Protein AF-A0A101ER78-F1 (afdb_monomer_lite)

Organism: NCBI:txid93929

Radius of gyration: 15.89 Å; chains: 1; bounding box: 49×44×32 Å

Structure (mmCIF, N/CA/C/O backbone):
data_AF-A0A101ER78-F1
#
_entry.id   AF-A0A101ER78-F1
#
loop_
_atom_site.group_PDB
_atom_site.id
_atom_site.type_symbol
_atom_site.label_atom_id
_atom_site.label_alt_id
_atom_site.label_comp_id
_atom_site.label_asym_id
_atom_site.label_entity_id
_atom_site.label_seq_id
_atom_site.pdbx_PDB_ins_code
_atom_site.Cartn_x
_atom_site.Cartn_y
_atom_site.Cartn_z
_atom_site.occupancy
_atom_site.B_iso_or_equiv
_atom_site.auth_seq_id
_atom_site.auth_comp_id
_atom_site.auth_asym_id
_atom_site.auth_atom_id
_atom_site.pdbx_PDB_model_num
ATOM 1 N N . MET A 1 1 ? 14.603 -3.111 -19.348 1.00 61.09 1 MET A N 1
ATOM 2 C CA . MET A 1 1 ? 14.089 -4.224 -18.527 1.00 61.09 1 MET A CA 1
ATOM 3 C C . MET A 1 1 ? 12.708 -3.817 -18.073 1.00 61.09 1 MET A C 1
ATOM 5 O O . MET A 1 1 ? 12.589 -2.718 -17.552 1.00 61.09 1 MET A O 1
ATOM 9 N N . ASP A 1 2 ? 11.692 -4.634 -18.339 1.00 75.19 2 ASP A N 1
ATOM 10 C CA . ASP A 1 2 ? 10.333 -4.367 -17.865 1.00 75.19 2 ASP A CA 1
ATOM 11 C C . ASP A 1 2 ? 10.229 -4.929 -16.445 1.00 75.19 2 ASP A C 1
ATOM 13 O O . ASP A 1 2 ? 10.177 -6.150 -16.245 1.00 75.19 2 ASP A O 1
ATOM 17 N N . PHE A 1 3 ? 10.364 -4.036 -15.466 1.00 82.31 3 PHE A N 1
ATOM 18 C CA . PHE A 1 3 ? 10.173 -4.353 -14.060 1.00 82.31 3 PHE A CA 1
ATOM 19 C C . PHE A 1 3 ? 9.125 -3.422 -13.463 1.00 82.31 3 PHE A C 1
ATOM 21 O O . PHE A 1 3 ? 9.059 -2.253 -13.838 1.00 82.31 3 PHE A O 1
ATOM 28 N N . ARG A 1 4 ? 8.314 -3.936 -12.543 1.00 87.50 4 ARG A N 1
ATOM 29 C CA . ARG A 1 4 ? 7.343 -3.153 -11.769 1.00 87.50 4 ARG A CA 1
ATOM 30 C C . ARG A 1 4 ? 7.279 -3.672 -10.345 1.00 87.50 4 ARG A C 1
ATOM 32 O O . ARG A 1 4 ? 7.468 -4.869 -10.115 1.00 87.50 4 ARG A O 1
ATOM 39 N N . TYR A 1 5 ? 6.985 -2.784 -9.413 1.00 89.06 5 TYR A N 1
ATOM 40 C CA . TYR A 1 5 ? 6.810 -3.117 -8.012 1.00 89.06 5 TYR A CA 1
ATOM 41 C C . TYR A 1 5 ? 5.325 -3.126 -7.662 1.00 89.06 5 TYR A C 1
ATOM 43 O O . TYR A 1 5 ? 4.549 -2.285 -8.109 1.00 89.06 5 TYR A O 1
ATOM 51 N N . ILE A 1 6 ? 4.928 -4.109 -6.865 1.00 90.81 6 ILE A N 1
ATOM 52 C CA . ILE A 1 6 ? 3.563 -4.283 -6.387 1.00 90.81 6 ILE A CA 1
ATOM 53 C C . ILE A 1 6 ? 3.626 -4.406 -4.872 1.00 90.81 6 ILE A C 1
ATOM 55 O O . ILE A 1 6 ? 4.186 -5.366 -4.351 1.00 90.81 6 ILE A O 1
ATOM 59 N N . LEU A 1 7 ? 3.028 -3.466 -4.155 1.00 91.00 7 LEU A N 1
ATOM 60 C CA . LEU A 1 7 ? 2.877 -3.525 -2.709 1.00 91.00 7 LEU A CA 1
ATOM 61 C C . LEU A 1 7 ? 1.435 -3.883 -2.361 1.00 91.00 7 LEU A C 1
ATOM 63 O O . LEU A 1 7 ? 0.506 -3.183 -2.749 1.00 91.00 7 LEU A O 1
ATOM 67 N N . ARG A 1 8 ? 1.236 -4.962 -1.610 1.00 92.88 8 ARG A N 1
ATOM 68 C CA . ARG A 1 8 ? -0.069 -5.399 -1.107 1.00 92.88 8 ARG A CA 1
ATOM 69 C C . ARG A 1 8 ? -0.148 -5.120 0.380 1.00 92.88 8 ARG A C 1
ATOM 71 O O . ARG A 1 8 ? 0.650 -5.649 1.142 1.00 92.88 8 ARG A O 1
ATOM 78 N N . ILE A 1 9 ? -1.115 -4.320 0.796 1.00 91.75 9 ILE A N 1
ATOM 79 C CA . ILE A 1 9 ? -1.344 -3.947 2.188 1.00 91.75 9 ILE A CA 1
ATOM 80 C C . ILE A 1 9 ? -2.642 -4.615 2.643 1.00 91.75 9 ILE A C 1
ATOM 82 O O . ILE A 1 9 ? -3.731 -4.316 2.150 1.00 91.75 9 ILE A O 1
ATOM 86 N N . HIS A 1 10 ? -2.520 -5.548 3.579 1.00 92.19 10 HIS A N 1
ATOM 87 C CA . HIS A 1 10 ? -3.621 -6.350 4.102 1.00 92.19 10 HIS A CA 1
ATOM 88 C C . HIS A 1 10 ? -4.449 -5.525 5.083 1.00 92.19 10 HIS A C 1
ATOM 90 O O . HIS A 1 10 ? -4.146 -5.435 6.274 1.00 92.19 10 HIS A O 1
ATOM 96 N N . ILE A 1 11 ? -5.504 -4.915 4.552 1.00 90.25 11 ILE A N 1
ATOM 97 C CA . ILE A 1 11 ? -6.512 -4.153 5.288 1.00 90.25 11 ILE A CA 1
ATOM 98 C C . ILE A 1 11 ? -7.913 -4.591 4.860 1.00 90.25 11 ILE A C 1
ATOM 100 O O . ILE A 1 11 ? -8.101 -5.155 3.781 1.00 90.25 11 ILE A O 1
ATOM 104 N N . SER A 1 12 ? -8.906 -4.305 5.699 1.00 91.00 12 SER A N 1
ATOM 105 C CA . SER A 1 12 ? -10.312 -4.574 5.390 1.00 91.00 12 SER A CA 1
ATOM 106 C C . SER A 1 12 ? -10.783 -3.802 4.154 1.00 91.00 12 SER A C 1
ATOM 108 O O . SER A 1 12 ? -10.350 -2.673 3.921 1.00 91.00 12 SER A O 1
ATOM 110 N N . GLU A 1 13 ? -11.735 -4.368 3.410 1.00 91.81 13 GLU A N 1
ATOM 111 C CA . GLU A 1 13 ? -12.326 -3.728 2.225 1.00 91.81 13 GLU A CA 1
ATOM 112 C C . GLU A 1 13 ? -12.890 -2.329 2.528 1.00 91.81 13 GLU A C 1
ATOM 114 O O . GLU A 1 13 ? -12.705 -1.405 1.739 1.00 91.81 13 GLU A O 1
ATOM 119 N N . GLU A 1 14 ? -13.546 -2.152 3.679 1.00 90.88 14 GLU A N 1
ATOM 120 C CA . GLU A 1 14 ? -14.092 -0.855 4.104 1.00 90.88 14 GLU A CA 1
ATOM 121 C C . GLU A 1 14 ? -12.991 0.209 4.202 1.00 90.88 14 GLU A C 1
ATOM 123 O O . GLU A 1 14 ? -13.094 1.269 3.588 1.00 90.88 14 GLU A O 1
ATOM 128 N N . ALA A 1 15 ? -11.887 -0.121 4.875 1.00 89.88 15 ALA A N 1
ATOM 129 C CA . ALA A 1 15 ? -10.739 0.768 5.013 1.00 89.88 15 ALA A CA 1
ATOM 130 C C . ALA A 1 15 ? -10.052 1.038 3.665 1.00 89.88 15 ALA A C 1
ATOM 132 O O . ALA A 1 15 ? -9.677 2.172 3.367 1.00 89.88 15 ALA A O 1
ATOM 133 N N . ALA A 1 16 ? -9.920 0.013 2.817 1.00 91.56 16 ALA A N 1
ATOM 134 C CA . ALA A 1 16 ? -9.387 0.184 1.471 1.00 91.56 16 ALA A CA 1
ATOM 135 C C . ALA A 1 16 ? -10.254 1.139 0.644 1.00 91.56 16 ALA A C 1
ATOM 137 O O . ALA A 1 16 ? -9.721 2.020 -0.024 1.00 91.56 16 ALA A O 1
ATOM 138 N N . LYS A 1 17 ? -11.585 1.031 0.726 1.00 91.31 17 LYS A N 1
ATOM 139 C CA . LYS A 1 17 ? -12.511 1.955 0.059 1.00 91.31 17 LYS A CA 1
ATOM 140 C C . LYS A 1 17 ? -12.366 3.381 0.576 1.00 91.31 17 LYS A C 1
ATOM 142 O O . LYS A 1 17 ? -12.391 4.303 -0.235 1.00 91.31 17 LYS A O 1
ATOM 147 N N . GLU A 1 18 ? -12.198 3.595 1.877 1.00 91.12 18 GLU A N 1
ATOM 148 C CA . GLU A 1 18 ? -11.955 4.939 2.422 1.00 91.12 18 GLU A CA 1
ATOM 149 C C . GLU A 1 18 ? -10.667 5.559 1.861 1.00 91.12 18 GLU A C 1
ATOM 151 O O . GLU A 1 18 ? -10.663 6.716 1.436 1.00 91.12 18 GLU A O 1
ATOM 156 N N . ILE A 1 19 ? -9.594 4.770 1.777 1.00 91.00 19 ILE A N 1
ATOM 157 C CA . ILE A 1 19 ? -8.304 5.195 1.218 1.00 91.00 19 ILE A CA 1
ATOM 158 C C . ILE A 1 19 ? -8.413 5.460 -0.288 1.00 91.00 19 ILE A C 1
ATOM 160 O O . ILE A 1 19 ? -7.919 6.477 -0.774 1.00 91.00 19 ILE A O 1
ATOM 164 N N . LEU A 1 20 ? -9.097 4.590 -1.034 1.00 90.75 20 LEU A N 1
ATOM 165 C CA . LEU A 1 20 ? -9.304 4.749 -2.475 1.00 90.75 20 LEU A CA 1
ATOM 166 C C . LEU A 1 20 ? -10.188 5.960 -2.808 1.00 90.75 20 LEU A C 1
ATOM 168 O O . LEU A 1 20 ? -9.955 6.618 -3.818 1.00 90.75 20 LEU A O 1
ATOM 172 N N . ASN A 1 21 ? -11.151 6.301 -1.947 1.00 91.81 21 ASN A N 1
ATOM 173 C CA . ASN A 1 21 ? -11.971 7.508 -2.085 1.00 91.81 21 ASN A CA 1
ATOM 174 C C . ASN A 1 21 ? -11.242 8.792 -1.644 1.00 91.81 21 ASN A C 1
ATOM 176 O O . ASN A 1 21 ? -11.760 9.896 -1.830 1.00 91.81 21 ASN A O 1
ATOM 180 N N . ASN A 1 22 ? -10.037 8.688 -1.076 1.00 91.12 22 ASN A N 1
ATOM 181 C CA . ASN A 1 22 ? -9.258 9.849 -0.675 1.00 91.12 22 ASN A CA 1
ATOM 182 C C . ASN A 1 22 ? -8.587 10.499 -1.894 1.00 91.12 22 ASN A C 1
ATOM 184 O O . ASN A 1 22 ? -7.543 10.057 -2.379 1.00 91.12 22 ASN A O 1
ATOM 188 N N . GLY A 1 23 ? -9.165 11.611 -2.353 1.00 89.75 23 GLY A N 1
ATOM 189 C CA . GLY A 1 23 ? -8.683 12.338 -3.528 1.00 89.75 23 GLY A CA 1
ATOM 190 C C . GLY A 1 23 ? -7.221 12.797 -3.447 1.00 89.75 23 GLY A C 1
ATOM 191 O O . GLY A 1 23 ? -6.580 12.927 -4.484 1.00 89.75 23 GLY A O 1
ATOM 192 N N . LYS A 1 24 ? -6.654 13.001 -2.247 1.00 90.12 24 LYS A N 1
ATOM 193 C CA . LYS A 1 24 ? -5.228 13.349 -2.102 1.00 90.12 24 LYS A CA 1
ATOM 194 C C . LYS A 1 24 ? -4.318 12.165 -2.423 1.00 90.12 24 LYS A C 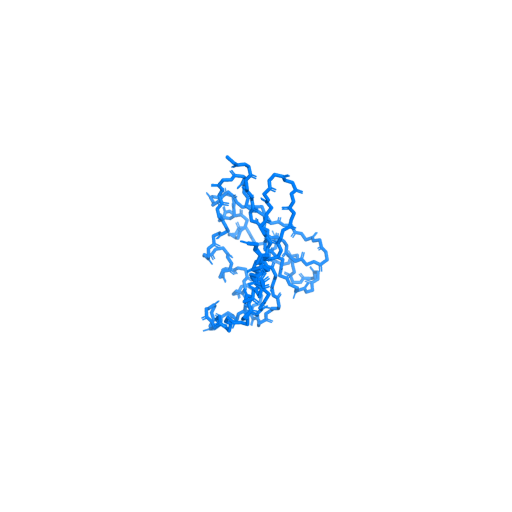1
ATOM 196 O O . LYS A 1 24 ? -3.335 12.339 -3.132 1.00 90.12 24 LYS A O 1
ATOM 201 N N . ILE A 1 25 ? -4.679 10.975 -1.943 1.00 90.38 25 ILE A N 1
ATOM 202 C CA . ILE A 1 25 ? -3.913 9.740 -2.155 1.00 90.38 25 ILE A CA 1
ATOM 203 C C . ILE A 1 25 ? -3.966 9.344 -3.630 1.00 90.38 25 ILE A C 1
ATOM 205 O O . ILE A 1 25 ? -2.933 9.072 -4.229 1.00 90.38 25 ILE A O 1
ATOM 209 N N . GLN A 1 26 ? -5.151 9.403 -4.244 1.00 89.94 26 GLN A N 1
ATOM 210 C CA . GLN A 1 26 ? -5.323 9.139 -5.679 1.00 89.94 26 GLN A CA 1
ATOM 211 C C . GLN A 1 26 ? -4.522 10.108 -6.556 1.00 89.94 26 GLN A C 1
ATOM 213 O O . GLN A 1 26 ? -3.940 9.712 -7.570 1.00 89.94 26 GLN A O 1
ATOM 218 N N . LYS A 1 27 ? -4.467 11.384 -6.156 1.00 91.12 27 LYS A N 1
ATOM 219 C CA . LYS A 1 27 ? -3.680 12.389 -6.862 1.00 91.12 27 LYS A CA 1
ATOM 220 C C . LYS A 1 27 ? -2.182 12.099 -6.749 1.00 91.12 27 LYS A C 1
ATOM 222 O O . LYS A 1 27 ? -1.536 12.001 -7.786 1.00 91.12 27 LYS A O 1
ATOM 227 N N . GLN A 1 28 ? -1.669 11.878 -5.534 1.00 89.62 28 GLN A N 1
ATOM 228 C CA . GLN A 1 28 ? -0.263 11.520 -5.318 1.00 89.62 28 GLN A CA 1
ATOM 229 C C . GLN A 1 28 ? 0.118 10.285 -6.133 1.00 89.62 28 GLN A C 1
ATOM 231 O O . GLN A 1 28 ? 1.124 10.294 -6.829 1.00 89.62 28 GLN A O 1
ATOM 236 N N . ALA A 1 29 ? -0.712 9.244 -6.088 1.00 89.00 29 ALA A N 1
ATOM 237 C CA . ALA A 1 29 ? -0.497 8.020 -6.841 1.00 89.00 29 ALA A CA 1
ATOM 238 C C . ALA A 1 29 ? -0.330 8.280 -8.338 1.00 89.00 29 ALA A C 1
ATOM 240 O O . ALA A 1 29 ? 0.621 7.812 -8.953 1.00 89.00 29 ALA A O 1
ATOM 241 N N . SER A 1 30 ? -1.206 9.106 -8.908 1.00 88.06 30 SER A N 1
ATOM 242 C CA . SER A 1 30 ? -1.109 9.494 -10.314 1.00 88.06 30 SER A CA 1
ATOM 243 C C . SER A 1 30 ? 0.151 10.320 -10.606 1.00 88.06 30 SER A C 1
ATOM 245 O O . SER A 1 30 ? 0.767 10.137 -11.653 1.00 88.06 30 SER A O 1
ATOM 247 N N . GLU A 1 31 ? 0.556 11.210 -9.692 1.00 89.88 31 GLU A N 1
ATOM 248 C CA . GLU A 1 31 ? 1.767 12.035 -9.828 1.00 89.88 31 GLU A CA 1
ATOM 249 C C . GLU A 1 31 ? 3.047 11.189 -9.788 1.00 89.88 31 GLU A C 1
ATOM 251 O O . GLU A 1 31 ? 3.956 11.404 -10.591 1.00 89.88 31 GLU A O 1
ATOM 256 N N . VAL A 1 32 ? 3.090 10.183 -8.913 1.00 87.69 32 VAL A N 1
ATOM 257 C CA . VAL A 1 32 ? 4.233 9.274 -8.746 1.00 87.69 32 VAL A CA 1
ATOM 258 C C . VAL A 1 32 ? 4.136 8.019 -9.611 1.00 87.69 32 VAL A C 1
ATOM 260 O O . VAL A 1 32 ? 4.894 7.079 -9.403 1.00 87.69 32 VAL A O 1
ATOM 263 N N . LYS A 1 33 ? 3.218 7.977 -10.587 1.00 90.50 33 LYS A N 1
ATOM 264 C CA . LYS A 1 33 ? 3.067 6.854 -11.532 1.00 90.50 33 LYS A CA 1
ATOM 265 C C . LYS A 1 33 ? 2.827 5.508 -10.848 1.00 90.50 33 LYS A C 1
ATOM 267 O O . LYS A 1 33 ? 3.394 4.477 -11.200 1.00 90.50 33 LYS A O 1
ATOM 272 N N . ASN A 1 34 ? 1.962 5.539 -9.849 1.00 89.00 34 ASN A N 1
ATOM 273 C CA . ASN A 1 34 ? 1.494 4.395 -9.094 1.00 89.00 34 ASN A CA 1
ATOM 274 C C . ASN A 1 34 ? -0.032 4.282 -9.241 1.00 89.00 34 ASN A C 1
ATOM 276 O O . ASN A 1 34 ? -0.763 5.272 -9.259 1.00 89.00 34 ASN A O 1
ATOM 280 N N . LYS A 1 35 ? -0.540 3.060 -9.340 1.00 90.56 35 LYS A N 1
ATOM 281 C CA . LYS A 1 35 ? -1.968 2.742 -9.374 1.00 90.56 35 LYS A CA 1
ATOM 282 C C . LYS A 1 35 ? -2.370 2.151 -8.037 1.00 90.56 35 LYS A C 1
ATOM 284 O O . LYS A 1 35 ? -1.697 1.252 -7.547 1.00 90.56 35 LYS A O 1
ATOM 289 N N . LEU A 1 36 ? -3.489 2.613 -7.481 1.00 91.50 36 LEU A N 1
ATOM 290 C CA . LEU A 1 36 ? -4.100 1.982 -6.313 1.00 91.50 36 LEU A CA 1
ATOM 291 C C . LEU A 1 36 ? -5.405 1.307 -6.691 1.00 91.50 36 LEU A C 1
ATOM 293 O O . LEU A 1 36 ? -6.266 1.910 -7.330 1.00 91.50 36 LEU A O 1
ATOM 297 N N . TYR A 1 37 ? -5.572 0.079 -6.228 1.00 92.88 37 TYR A N 1
ATOM 298 C CA . TYR A 1 37 ? -6.815 -0.668 -6.344 1.00 92.88 37 TYR A CA 1
ATOM 299 C C . TYR A 1 37 ? -6.940 -1.656 -5.186 1.00 92.88 37 TYR A C 1
ATOM 301 O O . TYR A 1 37 ? -5.994 -1.878 -4.436 1.00 92.88 37 TYR A O 1
ATOM 309 N N . TYR A 1 38 ? -8.125 -2.228 -5.007 1.00 91.69 38 TYR A N 1
ATOM 310 C CA . TYR A 1 38 ? -8.358 -3.259 -4.002 1.00 91.69 38 TYR A CA 1
ATOM 311 C C . TYR A 1 38 ? -8.536 -4.615 -4.685 1.00 91.69 38 TYR A C 1
ATOM 313 O O . TYR A 1 38 ? -9.381 -4.746 -5.568 1.00 91.69 38 TYR A O 1
ATOM 321 N N . ASP A 1 39 ? -7.749 -5.602 -4.265 1.00 91.25 39 ASP A N 1
ATOM 322 C CA . ASP A 1 39 ? -7.844 -7.001 -4.688 1.00 91.25 39 ASP A CA 1
ATOM 323 C C . ASP A 1 39 ? -7.480 -7.909 -3.505 1.00 91.25 39 ASP A C 1
ATOM 325 O O . ASP A 1 39 ? -6.312 -8.235 -3.297 1.00 91.25 39 ASP A O 1
ATOM 329 N N . ASN A 1 40 ? -8.465 -8.238 -2.658 1.00 89.81 40 ASN A N 1
ATOM 330 C CA . ASN A 1 40 ? -8.318 -8.880 -1.331 1.00 89.81 40 ASN A CA 1
ATOM 331 C C . ASN A 1 40 ? -7.473 -8.092 -0.300 1.00 89.81 40 ASN A C 1
ATOM 333 O O . ASN A 1 40 ? -7.719 -8.172 0.901 1.00 89.81 40 ASN A O 1
ATOM 337 N N . ALA A 1 41 ? -6.522 -7.292 -0.767 1.00 92.31 41 ALA A N 1
ATOM 338 C CA . ALA A 1 41 ? -5.681 -6.343 -0.063 1.00 92.31 41 ALA A CA 1
ATOM 339 C C . ALA A 1 41 ? -5.656 -5.028 -0.862 1.00 92.31 41 ALA A C 1
ATOM 341 O O . ALA A 1 41 ? -5.986 -4.997 -2.050 1.00 92.31 41 ALA A O 1
ATOM 342 N N . LEU A 1 42 ? -5.264 -3.926 -0.229 1.00 93.19 42 LEU A N 1
ATOM 343 C CA . LEU A 1 42 ? -5.011 -2.681 -0.947 1.00 93.19 42 LEU A CA 1
ATOM 344 C C . LEU A 1 42 ? -3.693 -2.820 -1.712 1.00 93.19 42 LEU A C 1
ATOM 346 O O . LEU A 1 42 ? -2.641 -3.005 -1.105 1.00 93.19 42 LEU A O 1
ATOM 350 N N . VAL A 1 43 ? -3.756 -2.749 -3.034 1.00 93.38 43 VAL A N 1
ATOM 351 C CA . VAL A 1 43 ? -2.613 -2.941 -3.921 1.00 93.38 43 VAL A CA 1
ATOM 352 C C . VAL A 1 43 ? -2.147 -1.598 -4.460 1.00 93.38 43 VAL A C 1
ATOM 354 O O . VAL A 1 43 ? -2.951 -0.821 -4.974 1.00 93.38 43 VAL A O 1
ATOM 357 N N . ILE A 1 44 ? -0.845 -1.346 -4.351 1.00 92.50 44 ILE A N 1
ATOM 358 C CA . ILE A 1 44 ? -0.135 -0.233 -4.973 1.00 92.50 44 ILE A CA 1
ATOM 359 C C . ILE A 1 44 ? 0.784 -0.827 -6.038 1.00 92.50 44 ILE A C 1
ATOM 361 O O . ILE A 1 44 ? 1.730 -1.537 -5.710 1.00 92.50 44 ILE A O 1
ATOM 365 N N . GLU A 1 45 ? 0.483 -0.583 -7.306 1.00 91.25 45 GLU A N 1
ATOM 366 C CA . GLU A 1 45 ? 1.276 -1.051 -8.444 1.00 91.25 45 GLU A CA 1
ATOM 367 C C . GLU A 1 45 ? 1.993 0.134 -9.094 1.00 91.25 45 GLU A C 1
ATOM 369 O O . GLU A 1 45 ? 1.336 1.073 -9.546 1.00 91.25 45 GLU A O 1
ATOM 374 N N . SER A 1 46 ? 3.320 0.086 -9.187 1.00 90.38 46 SER A N 1
ATOM 375 C CA . SER A 1 46 ? 4.091 1.088 -9.921 1.00 90.38 46 SER A CA 1
ATOM 376 C C . SER A 1 46 ? 4.047 0.839 -11.433 1.00 90.38 46 SER A C 1
ATOM 378 O O . SER A 1 46 ? 3.945 -0.297 -11.909 1.00 90.38 46 SER A O 1
ATOM 380 N N . GLU A 1 47 ? 4.119 1.912 -12.221 1.00 87.25 47 GLU A N 1
ATOM 381 C CA . GLU A 1 47 ? 4.331 1.803 -13.665 1.00 87.25 47 GLU A CA 1
ATOM 382 C C . GLU A 1 47 ? 5.688 1.141 -13.980 1.00 87.25 47 GLU A C 1
ATOM 384 O O . GLU A 1 47 ? 6.634 1.247 -13.194 1.00 87.25 47 GLU A O 1
ATOM 389 N N . PRO A 1 48 ? 5.824 0.462 -15.136 1.00 83.75 48 PRO A N 1
ATOM 390 C CA . PRO A 1 48 ? 7.066 -0.209 -15.496 1.00 83.75 48 PRO A CA 1
ATOM 391 C C . PRO A 1 48 ? 8.244 0.773 -15.539 1.00 83.75 48 PRO A C 1
ATOM 393 O O . PRO A 1 48 ? 8.192 1.807 -16.210 1.00 83.75 48 PRO A O 1
ATOM 396 N N . GLY A 1 49 ? 9.316 0.434 -14.824 1.00 81.75 49 GLY A N 1
ATOM 397 C CA . GLY A 1 49 ? 10.501 1.278 -14.665 1.00 81.75 49 GLY A CA 1
ATOM 398 C C . GLY A 1 49 ? 10.409 2.328 -13.552 1.00 81.75 49 GLY A C 1
ATOM 39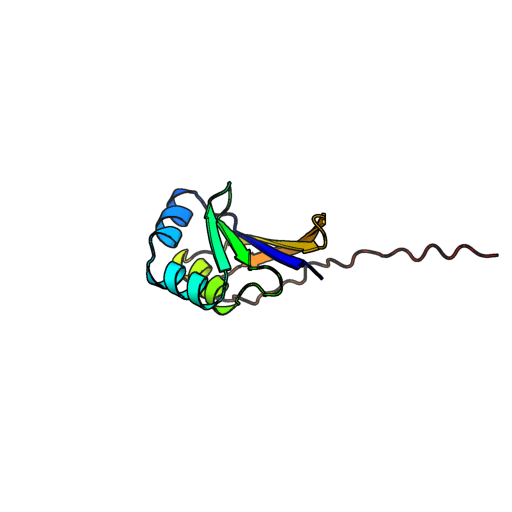9 O O . GLY A 1 49 ? 11.327 3.140 -13.444 1.00 81.75 49 GLY A O 1
ATOM 400 N N . TYR A 1 50 ? 9.339 2.320 -12.749 1.00 83.25 50 TYR A N 1
ATOM 401 C CA . TYR A 1 50 ? 9.171 3.170 -11.568 1.00 83.25 50 TYR A CA 1
ATOM 402 C C . TYR A 1 50 ? 9.104 2.331 -10.290 1.00 83.25 50 TYR A C 1
ATOM 404 O O . TYR A 1 50 ? 8.659 1.179 -10.295 1.00 83.25 50 TYR A O 1
ATOM 412 N N . ASP A 1 51 ? 9.516 2.942 -9.187 1.00 80.94 51 ASP A N 1
ATOM 413 C CA . ASP A 1 51 ? 9.421 2.382 -7.843 1.00 80.94 51 ASP A CA 1
ATOM 414 C C . ASP A 1 51 ? 8.100 2.771 -7.160 1.00 80.94 51 ASP A C 1
ATOM 416 O O . ASP A 1 51 ? 7.388 3.691 -7.586 1.00 80.94 51 ASP A O 1
ATOM 420 N N . VAL A 1 52 ? 7.759 2.047 -6.091 1.00 82.50 52 VAL A N 1
ATOM 421 C CA . VAL A 1 52 ? 6.657 2.452 -5.211 1.00 82.50 52 VAL A CA 1
ATOM 422 C C . VAL A 1 52 ? 7.137 3.617 -4.356 1.00 82.50 52 VAL A C 1
ATOM 424 O O . VAL A 1 52 ? 8.149 3.519 -3.668 1.00 82.50 52 VAL A O 1
ATOM 427 N N . ASP A 1 53 ? 6.393 4.715 -4.401 1.00 84.88 53 ASP A N 1
ATOM 428 C CA . ASP A 1 53 ? 6.708 5.937 -3.667 1.00 84.88 53 ASP A CA 1
ATOM 429 C C . ASP A 1 53 ? 6.500 5.763 -2.153 1.00 84.88 53 ASP A C 1
ATOM 431 O O . ASP A 1 53 ? 5.418 5.379 -1.700 1.00 84.88 53 ASP A O 1
ATOM 435 N N . GLU A 1 54 ? 7.529 6.061 -1.357 1.00 82.56 54 GLU A N 1
ATOM 436 C CA . GLU A 1 54 ? 7.479 5.926 0.106 1.00 82.56 54 GLU A CA 1
ATOM 437 C C . GLU A 1 54 ? 6.467 6.887 0.747 1.00 82.56 54 GLU A C 1
ATOM 439 O O . GLU A 1 54 ? 5.758 6.506 1.683 1.00 82.56 54 GLU A O 1
ATOM 444 N N . ASP A 1 55 ? 6.343 8.110 0.223 1.00 86.06 55 ASP A N 1
ATOM 445 C CA . ASP A 1 55 ? 5.367 9.102 0.685 1.00 86.06 55 ASP A CA 1
ATOM 446 C C . ASP A 1 55 ? 3.926 8.624 0.454 1.00 86.06 55 ASP A C 1
ATOM 448 O O . ASP A 1 55 ? 3.062 8.775 1.326 1.00 86.06 55 ASP A O 1
ATOM 452 N N . LEU A 1 56 ? 3.653 7.987 -0.686 1.00 87.88 56 LEU A N 1
ATOM 453 C CA . LEU A 1 56 ? 2.368 7.356 -0.973 1.00 87.88 56 LEU A CA 1
ATOM 454 C C . LEU A 1 56 ? 2.055 6.233 0.024 1.00 87.88 56 LEU A C 1
ATOM 456 O O . LEU A 1 56 ? 0.941 6.184 0.554 1.00 87.88 56 LEU A O 1
ATOM 460 N N . ILE A 1 57 ? 3.028 5.365 0.323 1.00 87.38 57 ILE A N 1
ATOM 461 C CA . ILE A 1 57 ? 2.875 4.304 1.331 1.00 87.38 57 ILE A CA 1
ATOM 462 C C . ILE A 1 57 ? 2.571 4.922 2.699 1.00 87.38 57 ILE A C 1
ATOM 464 O O . ILE A 1 57 ? 1.625 4.497 3.371 1.00 87.38 57 ILE A O 1
ATOM 468 N N . MET A 1 58 ? 3.323 5.956 3.096 1.00 85.19 58 MET A N 1
ATOM 469 C CA . MET A 1 58 ? 3.091 6.681 4.345 1.00 85.19 58 MET A CA 1
ATOM 470 C C . MET A 1 58 ? 1.688 7.277 4.399 1.00 85.19 58 MET A C 1
ATOM 472 O O . MET A 1 58 ? 1.008 7.142 5.415 1.00 85.19 58 MET A O 1
ATOM 476 N N . MET A 1 59 ? 1.221 7.911 3.326 1.00 89.06 59 MET A N 1
ATOM 477 C CA . MET A 1 59 ? -0.121 8.489 3.277 1.00 89.06 59 MET A CA 1
ATOM 478 C C . MET A 1 59 ? -1.206 7.426 3.424 1.00 89.06 59 MET A C 1
ATOM 480 O O . MET A 1 59 ? -2.167 7.637 4.164 1.00 89.06 59 MET A O 1
ATOM 484 N N . VAL A 1 60 ? -1.035 6.279 2.769 1.00 90.12 60 VAL A N 1
ATOM 485 C CA . VAL A 1 60 ? -1.961 5.147 2.844 1.00 90.12 60 VAL A CA 1
ATOM 486 C C . VAL A 1 60 ? -2.036 4.585 4.264 1.00 90.12 60 VAL A C 1
ATOM 488 O O . VAL A 1 60 ? -3.130 4.481 4.822 1.00 90.12 60 VAL A O 1
ATOM 491 N N . ILE A 1 61 ? -0.895 4.275 4.890 1.00 88.62 61 ILE A N 1
ATOM 492 C CA . ILE A 1 61 ? -0.894 3.712 6.248 1.00 88.62 61 ILE A CA 1
ATOM 493 C C . ILE A 1 61 ? -1.346 4.741 7.294 1.00 88.62 61 ILE A C 1
ATOM 495 O O . ILE A 1 61 ? -2.044 4.401 8.248 1.00 88.62 61 ILE A O 1
ATOM 499 N N . THR A 1 62 ? -1.016 6.021 7.094 1.00 87.44 62 THR A N 1
ATOM 500 C CA . THR A 1 62 ? -1.460 7.120 7.963 1.00 87.44 62 THR A CA 1
ATOM 501 C C . THR A 1 62 ? -2.969 7.312 7.880 1.00 87.44 62 THR A C 1
ATOM 503 O O . THR A 1 62 ? -3.616 7.495 8.910 1.00 87.44 62 THR A O 1
ATOM 506 N N . ALA A 1 63 ? -3.543 7.224 6.677 1.00 88.50 63 ALA A N 1
ATOM 507 C CA . ALA A 1 63 ? -4.987 7.273 6.479 1.00 88.50 63 ALA A CA 1
ATOM 508 C C . ALA A 1 63 ? -5.694 6.070 7.116 1.00 88.50 63 ALA A C 1
ATOM 510 O O . ALA A 1 63 ? -6.775 6.231 7.675 1.00 88.50 63 ALA A O 1
ATOM 511 N N . TYR A 1 64 ? -5.068 4.888 7.092 1.00 89.06 64 TYR A N 1
ATOM 512 C CA . TYR A 1 64 ? -5.574 3.716 7.805 1.00 89.06 64 TYR A CA 1
ATOM 513 C C . TYR A 1 64 ? -5.497 3.873 9.336 1.00 89.06 64 TYR A C 1
ATOM 515 O O . TYR A 1 64 ? -6.356 3.383 10.071 1.00 89.06 64 TYR A O 1
ATOM 523 N N . GLY A 1 65 ? -4.469 4.563 9.840 1.00 84.62 65 GLY A N 1
ATOM 524 C CA . GLY A 1 65 ? -4.325 4.930 11.252 1.00 84.62 65 GLY A CA 1
ATOM 525 C C . GLY A 1 65 ? -3.958 3.777 12.194 1.00 84.62 65 GLY A C 1
ATOM 526 O O . GLY A 1 65 ? -3.886 3.976 13.409 1.00 84.62 65 GLY A O 1
ATOM 527 N N . LYS A 1 66 ? -3.712 2.576 11.662 1.00 86.25 66 LYS A N 1
ATOM 528 C CA . LYS A 1 66 ? -3.315 1.368 12.402 1.00 86.25 66 LYS A CA 1
ATOM 529 C C . LYS A 1 66 ? -2.160 0.670 11.680 1.00 86.25 66 LYS A C 1
ATOM 531 O O . LYS A 1 66 ? -2.019 0.857 10.476 1.00 86.25 66 LYS A O 1
ATOM 536 N N . PRO A 1 67 ? -1.349 -0.145 12.371 1.00 86.19 67 PRO A N 1
ATOM 537 C CA . PRO A 1 67 ? -0.409 -1.021 11.689 1.00 86.19 67 PRO A CA 1
ATOM 538 C C . PRO A 1 67 ? -1.137 -2.029 10.795 1.00 86.19 67 PRO A C 1
ATOM 540 O O . PRO A 1 67 ? -2.179 -2.570 11.177 1.00 86.19 67 PRO A O 1
ATOM 543 N N . ALA A 1 68 ? -0.576 -2.289 9.618 1.00 87.44 68 ALA A N 1
ATOM 544 C CA . ALA A 1 68 ? -1.092 -3.260 8.660 1.00 87.44 68 ALA A CA 1
ATOM 545 C C . ALA A 1 68 ? 0.032 -4.168 8.163 1.00 87.44 68 ALA A C 1
ATOM 547 O O . ALA A 1 68 ? 1.163 -3.721 7.967 1.00 87.44 68 ALA A O 1
ATOM 548 N N . LYS A 1 69 ? -0.283 -5.444 7.925 1.00 89.94 69 LYS A N 1
ATOM 549 C CA . LYS A 1 69 ? 0.652 -6.342 7.244 1.00 89.94 69 LYS A CA 1
ATOM 550 C C . LYS A 1 69 ? 0.787 -5.897 5.787 1.00 89.94 69 LYS A C 1
ATOM 552 O O . LYS A 1 69 ? -0.220 -5.595 5.150 1.00 89.94 69 LYS A O 1
ATOM 557 N N . ALA A 1 70 ? 2.001 -5.889 5.257 1.00 90.75 70 ALA A N 1
ATOM 558 C CA . ALA A 1 70 ? 2.252 -5.592 3.860 1.00 90.75 70 ALA A CA 1
ATOM 559 C C . ALA A 1 70 ? 3.265 -6.553 3.238 1.00 90.75 70 ALA A C 1
ATOM 561 O O . ALA A 1 70 ? 4.162 -7.067 3.901 1.00 90.75 70 ALA A O 1
ATOM 562 N N . GLU A 1 71 ?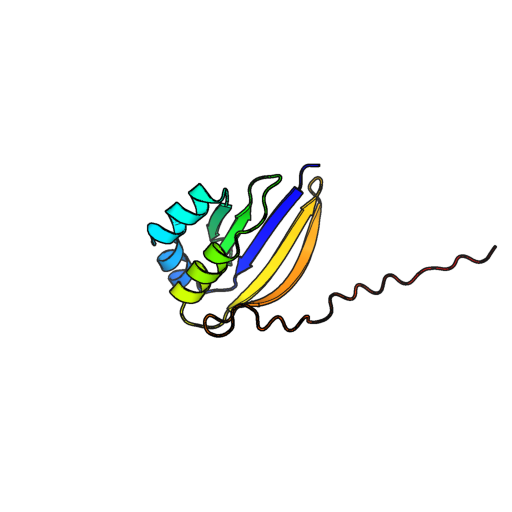 3.0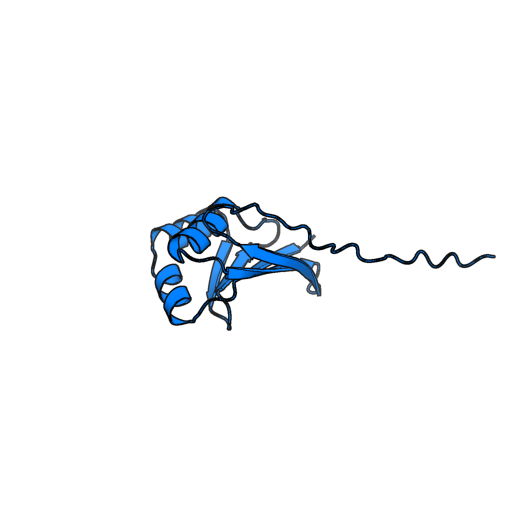98 -6.785 1.945 1.00 91.56 71 GLU A N 1
ATOM 563 C CA . GLU A 1 71 ? 3.924 -7.669 1.138 1.00 91.56 71 GLU A CA 1
ATOM 564 C C . GLU A 1 71 ? 4.320 -6.934 -0.142 1.00 91.56 71 GLU A C 1
ATOM 566 O O . GLU A 1 71 ? 3.458 -6.425 -0.857 1.00 91.56 71 GLU A O 1
ATOM 571 N N . GLY A 1 72 ? 5.612 -6.865 -0.437 1.00 90.06 72 GLY A N 1
ATOM 572 C CA . GLY A 1 72 ? 6.138 -6.245 -1.647 1.00 90.06 72 GLY A CA 1
ATOM 573 C C . GLY A 1 72 ? 6.599 -7.311 -2.623 1.00 90.06 72 GLY A C 1
ATOM 574 O O . GLY A 1 72 ? 7.285 -8.265 -2.254 1.00 90.06 72 GLY A O 1
ATOM 575 N N . TYR A 1 73 ? 6.229 -7.134 -3.879 1.00 89.25 73 TYR A N 1
ATOM 576 C CA . TYR A 1 73 ? 6.546 -8.021 -4.978 1.00 89.25 73 TYR A CA 1
ATOM 577 C C . TYR A 1 73 ? 7.242 -7.220 -6.072 1.00 89.25 73 TYR A C 1
ATOM 579 O O . TYR A 1 73 ? 6.803 -6.134 -6.439 1.00 89.25 73 TYR A O 1
ATOM 587 N N . LEU A 1 74 ? 8.322 -7.770 -6.605 1.00 88.81 74 LEU A N 1
ATOM 588 C CA . LEU A 1 74 ? 9.003 -7.275 -7.785 1.00 88.81 74 LEU A CA 1
ATOM 589 C C . LEU A 1 74 ? 8.649 -8.192 -8.952 1.00 88.81 74 LEU A C 1
ATOM 591 O O . LEU A 1 74 ? 8.910 -9.396 -8.918 1.00 88.81 74 LEU A O 1
ATOM 595 N N . VAL A 1 75 ? 8.052 -7.626 -9.991 1.00 87.25 75 VAL A N 1
ATOM 596 C CA . VAL A 1 75 ? 7.734 -8.341 -11.225 1.00 87.25 75 VAL A CA 1
ATOM 597 C C . VAL A 1 75 ? 8.802 -8.010 -12.249 1.00 87.25 75 VAL A C 1
ATOM 599 O O . VAL A 1 75 ? 8.942 -6.847 -12.603 1.00 87.25 75 VAL A O 1
ATOM 602 N N . VAL A 1 76 ? 9.535 -9.008 -12.743 1.00 86.00 76 VAL A N 1
ATOM 603 C CA . VAL A 1 76 ? 10.567 -8.832 -13.781 1.00 86.00 76 VAL A CA 1
ATOM 604 C C . VAL A 1 76 ? 10.288 -9.792 -14.927 1.00 86.00 76 VAL A C 1
ATOM 606 O O . VAL A 1 76 ? 10.224 -11.004 -14.716 1.00 86.00 76 VAL A O 1
ATOM 609 N N . ASN A 1 77 ? 10.123 -9.273 -16.148 1.00 82.81 77 ASN A N 1
ATOM 610 C CA . ASN A 1 77 ? 9.791 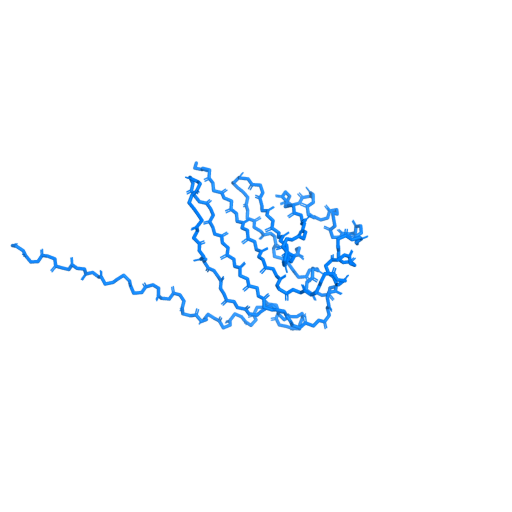-10.083 -17.333 1.00 82.81 77 ASN A CA 1
ATOM 611 C C . ASN A 1 77 ? 8.579 -11.018 -17.105 1.00 82.81 77 ASN A C 1
ATOM 613 O O . ASN A 1 77 ? 8.596 -12.186 -17.495 1.00 82.81 77 ASN A O 1
ATOM 617 N N . GLY A 1 78 ? 7.548 -10.528 -16.407 1.00 79.38 78 GLY A N 1
ATOM 618 C CA . GLY A 1 78 ? 6.333 -11.290 -16.094 1.00 79.38 78 GLY A CA 1
ATOM 619 C C . GLY A 1 78 ? 6.460 -12.318 -14.964 1.00 79.38 78 GLY A C 1
ATOM 620 O O . GLY A 1 78 ? 5.474 -12.977 -14.648 1.00 79.38 78 GLY A O 1
ATOM 621 N N . LYS A 1 79 ? 7.632 -12.460 -14.330 1.00 84.06 79 LYS A N 1
ATOM 622 C CA . LYS A 1 79 ? 7.807 -13.295 -13.134 1.00 84.06 79 LYS A CA 1
ATOM 623 C C . LYS A 1 79 ? 7.694 -12.443 -11.878 1.00 84.06 79 LYS A C 1
ATOM 625 O O . LYS A 1 79 ? 8.494 -11.531 -11.694 1.00 84.06 79 LYS A O 1
ATOM 630 N N . GLU A 1 80 ? 6.734 -12.762 -11.020 1.00 86.56 80 GLU A N 1
ATOM 631 C CA . GLU A 1 80 ? 6.563 -12.124 -9.714 1.00 86.56 80 GLU A CA 1
ATOM 632 C C . GLU A 1 80 ? 7.485 -12.784 -8.679 1.00 86.56 80 GLU A C 1
ATOM 634 O O . GLU A 1 80 ? 7.520 -14.009 -8.552 1.00 86.56 80 GLU A O 1
ATOM 639 N N . ARG A 1 81 ? 8.238 -11.978 -7.930 1.00 86.94 81 ARG A N 1
ATOM 640 C CA . ARG A 1 81 ? 9.038 -12.415 -6.782 1.00 86.94 81 ARG A CA 1
ATOM 641 C C . ARG A 1 81 ? 8.681 -11.573 -5.574 1.00 86.94 81 ARG A C 1
ATOM 643 O O . ARG A 1 81 ? 8.686 -10.351 -5.666 1.00 86.94 81 ARG A O 1
ATOM 650 N N . LYS A 1 82 ? 8.398 -12.208 -4.439 1.00 89.12 82 LYS A N 1
ATOM 651 C CA . LYS A 1 82 ? 8.238 -11.490 -3.175 1.00 89.12 82 LYS A CA 1
ATOM 652 C C . LYS A 1 82 ? 9.609 -10.983 -2.724 1.00 89.12 82 LYS A C 1
ATOM 654 O O . LYS A 1 82 ? 10.549 -11.765 -2.648 1.00 89.12 82 LYS A O 1
ATOM 659 N N . VAL A 1 83 ? 9.704 -9.686 -2.462 1.00 85.81 83 VAL A N 1
ATOM 660 C CA . VAL A 1 83 ? 10.922 -8.998 -2.000 1.00 85.81 83 VAL A CA 1
ATOM 661 C C . VAL A 1 83 ? 10.740 -8.355 -0.625 1.00 85.81 83 VAL A C 1
ATOM 663 O O . VAL A 1 83 ? 11.706 -7.888 -0.036 1.00 85.81 83 VAL A O 1
ATOM 666 N N . PHE A 1 84 ? 9.506 -8.317 -0.115 1.00 83.75 84 PHE A N 1
ATOM 667 C CA . PHE A 1 84 ? 9.184 -7.752 1.189 1.00 83.75 84 PHE A CA 1
ATOM 668 C C . PHE A 1 84 ? 7.998 -8.494 1.821 1.00 83.75 84 PHE A C 1
ATOM 670 O O . PHE A 1 84 ? 6.993 -8.744 1.155 1.00 83.75 84 PHE A O 1
ATOM 677 N N . ASP A 1 85 ? 8.105 -8.816 3.108 1.00 87.56 85 ASP A N 1
ATOM 678 C CA . ASP A 1 85 ? 7.018 -9.295 3.972 1.00 87.56 85 ASP A CA 1
ATOM 679 C C . ASP A 1 85 ? 7.227 -8.649 5.344 1.00 87.56 85 ASP A C 1
ATOM 681 O O . ASP A 1 85 ? 8.245 -8.884 5.993 1.00 87.56 85 ASP A O 1
ATOM 685 N N . GLY A 1 86 ? 6.312 -7.779 5.766 1.00 85.25 86 GLY A N 1
ATOM 686 C CA . GLY A 1 86 ? 6.495 -7.019 6.998 1.00 85.25 86 GLY A CA 1
ATOM 687 C C . GLY A 1 86 ? 5.229 -6.327 7.482 1.00 85.25 86 GLY A C 1
ATOM 688 O O . GLY A 1 86 ? 4.131 -6.548 6.971 1.00 85.25 86 GLY A O 1
ATOM 689 N N . MET A 1 87 ? 5.375 -5.475 8.496 1.00 85.31 87 MET A N 1
ATOM 690 C CA . MET A 1 87 ? 4.308 -4.590 8.965 1.00 85.31 87 MET A CA 1
ATOM 691 C C . MET A 1 87 ? 4.649 -3.137 8.651 1.00 85.31 87 MET A C 1
ATOM 693 O O . MET A 1 87 ? 5.749 -2.675 8.939 1.00 85.31 87 MET A O 1
ATOM 697 N N . LEU A 1 88 ? 3.678 -2.414 8.099 1.00 83.81 88 LEU A N 1
ATOM 698 C CA . LEU A 1 88 ? 3.727 -0.966 7.946 1.00 83.81 88 LEU A CA 1
ATOM 699 C C . LEU A 1 88 ? 3.044 -0.345 9.156 1.00 83.81 88 LEU A C 1
ATOM 701 O O . LEU A 1 88 ? 1.870 -0.618 9.407 1.00 83.81 88 LEU A O 1
ATOM 705 N N . ASP A 1 89 ? 3.769 0.484 9.902 1.00 76.88 89 ASP A N 1
ATOM 706 C CA . ASP A 1 89 ? 3.247 1.156 11.088 1.00 76.88 89 ASP A CA 1
ATOM 707 C C . ASP A 1 89 ? 3.204 2.675 10.856 1.00 76.88 89 ASP A C 1
ATOM 709 O O . ASP A 1 89 ? 4.229 3.267 10.521 1.00 76.88 89 ASP A O 1
ATOM 713 N N . PRO A 1 90 ? 2.061 3.355 11.050 1.00 72.69 90 PRO A N 1
ATOM 714 C CA . PRO A 1 90 ? 1.953 4.791 10.784 1.00 72.69 90 PRO A CA 1
ATOM 715 C C . PRO A 1 90 ? 2.795 5.653 11.739 1.00 72.69 90 PRO A C 1
ATOM 717 O O . PRO A 1 90 ? 3.045 6.821 11.454 1.00 72.69 90 PRO A O 1
ATOM 720 N N . ARG A 1 91 ? 3.234 5.110 12.887 1.00 69.31 91 ARG A N 1
ATOM 721 C CA . ARG A 1 91 ? 4.099 5.816 13.855 1.00 69.31 91 ARG A CA 1
ATOM 722 C C . ARG A 1 91 ? 5.582 5.501 13.680 1.00 69.31 91 ARG A C 1
ATOM 724 O O . ARG A 1 91 ? 6.427 6.263 14.146 1.00 69.31 91 ARG A O 1
ATOM 731 N N . LYS A 1 92 ? 5.891 4.374 13.042 1.00 61.09 92 LYS A N 1
ATOM 732 C CA . LYS A 1 92 ? 7.239 3.947 12.661 1.00 61.09 92 LYS A CA 1
ATOM 733 C C . LYS A 1 92 ? 7.167 3.311 11.271 1.00 61.09 92 LYS A C 1
ATOM 735 O O . LYS A 1 92 ? 7.247 2.088 11.165 1.00 61.09 92 LYS A O 1
ATOM 740 N N . PRO A 1 93 ? 7.042 4.127 10.212 1.00 52.09 93 PRO A N 1
ATOM 741 C CA . PRO A 1 93 ? 6.882 3.622 8.846 1.00 52.09 93 PRO A CA 1
ATOM 742 C C . PRO A 1 93 ? 8.073 2.761 8.406 1.00 52.09 93 PRO A C 1
ATOM 744 O O . PRO A 1 93 ? 7.925 1.891 7.558 1.00 52.09 93 PRO A O 1
ATOM 747 N N . LEU A 1 94 ? 9.225 2.954 9.061 1.00 49.38 94 LEU A N 1
ATOM 748 C CA . LEU A 1 94 ? 10.477 2.236 8.852 1.00 49.38 94 LEU A CA 1
ATOM 749 C C . LEU A 1 94 ? 10.940 1.480 10.112 1.00 49.38 94 LEU A C 1
ATOM 751 O O . LEU A 1 94 ? 12.140 1.334 10.336 1.00 49.38 94 LEU A O 1
ATOM 755 N N . SER A 1 95 ? 10.035 0.942 10.942 1.00 42.00 95 SER A N 1
ATOM 756 C CA . SER A 1 95 ? 10.414 -0.235 11.744 1.00 42.00 95 SER A CA 1
ATOM 757 C C . SER A 1 95 ? 10.434 -1.448 10.819 1.00 42.00 95 SER A C 1
ATOM 759 O O . SER A 1 95 ? 9.669 -2.395 10.969 1.00 42.00 95 SER A O 1
ATOM 761 N N . ILE A 1 96 ? 11.338 -1.375 9.843 1.00 46.84 96 ILE A N 1
ATOM 762 C CA . ILE A 1 96 ? 11.816 -2.486 9.051 1.00 46.84 96 ILE A CA 1
ATOM 763 C C . ILE A 1 96 ? 12.472 -3.403 10.088 1.00 46.84 96 ILE A C 1
ATOM 765 O O . ILE A 1 96 ? 13.661 -3.302 10.372 1.00 46.84 96 ILE A O 1
ATOM 769 N N . HIS A 1 97 ? 11.698 -4.279 10.731 1.00 40.34 97 HIS A N 1
ATOM 770 C CA . HIS A 1 97 ? 12.267 -5.591 10.963 1.00 40.34 97 HIS A CA 1
ATOM 771 C C . HIS A 1 97 ? 12.513 -6.083 9.546 1.00 40.34 97 HIS A C 1
ATOM 773 O O . HIS A 1 97 ? 11.580 -6.459 8.840 1.00 40.34 97 HIS A O 1
ATOM 779 N N . GLN A 1 98 ? 13.759 -5.943 9.093 1.00 39.34 98 GLN A N 1
ATOM 780 C CA . GLN A 1 98 ? 14.312 -6.856 8.117 1.00 39.34 98 GLN A CA 1
ATOM 781 C C . GLN A 1 98 ? 14.145 -8.229 8.765 1.00 39.34 98 GLN A C 1
ATOM 783 O O . GLN A 1 98 ? 15.043 -8.721 9.432 1.00 39.34 98 GLN A O 1
ATOM 788 N N . THR A 1 99 ? 12.954 -8.813 8.675 1.00 38.72 99 THR A N 1
ATOM 789 C CA . THR A 1 99 ? 12.826 -10.256 8.707 1.00 38.72 99 THR A CA 1
ATOM 790 C C . THR A 1 99 ? 13.470 -10.692 7.412 1.00 38.72 99 THR A C 1
ATOM 792 O O . THR A 1 99 ? 12.830 -10.691 6.363 1.00 38.72 99 THR A O 1
ATOM 795 N N . GLU A 1 100 ? 14.795 -10.840 7.493 1.00 35.84 100 GLU A N 1
ATOM 796 C CA . GLU A 1 100 ? 15.570 -11.902 6.870 1.00 35.84 100 GLU A CA 1
ATOM 797 C C . GLU A 1 100 ? 14.815 -12.519 5.694 1.00 35.84 100 GLU A C 1
ATOM 799 O O . GLU A 1 100 ? 14.227 -13.591 5.773 1.00 35.84 100 GLU A O 1
ATOM 804 N N . THR A 1 101 ? 14.809 -11.806 4.571 1.00 38.88 101 THR A N 1
ATOM 805 C CA . THR A 1 101 ? 14.850 -12.498 3.286 1.00 38.88 101 THR A CA 1
ATOM 806 C C . THR A 1 101 ? 16.323 -12.597 2.905 1.00 38.88 101 THR A C 1
ATOM 808 O O . THR A 1 101 ? 16.738 -12.200 1.821 1.00 38.88 101 THR A O 1
ATOM 811 N N . GLU A 1 102 ? 17.127 -13.106 3.845 1.00 36.97 102 GLU A N 1
ATOM 812 C CA . GLU A 1 102 ? 18.259 -13.953 3.510 1.00 36.97 102 GLU A CA 1
ATOM 813 C C . GLU A 1 102 ? 17.634 -15.143 2.782 1.00 36.97 102 GLU A C 1
ATOM 815 O O . GLU A 1 102 ? 17.240 -16.144 3.369 1.00 36.97 102 GLU A O 1
ATOM 820 N N . GLN A 1 103 ? 17.419 -14.984 1.472 1.00 36.31 103 GLN A N 1
ATOM 821 C CA . GLN A 1 103 ? 17.466 -16.149 0.615 1.00 36.31 103 GLN A CA 1
ATOM 822 C C . GLN A 1 103 ? 18.869 -16.697 0.820 1.00 36.31 103 GLN A C 1
ATOM 824 O O . GLN A 1 103 ? 19.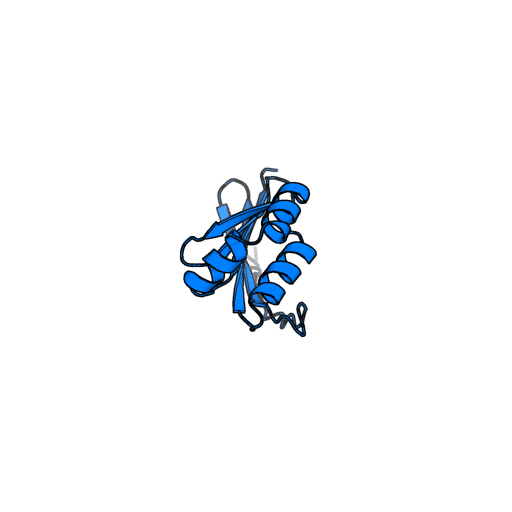830 -16.127 0.306 1.00 36.31 103 GLN A O 1
ATOM 829 N N . GLU A 1 104 ? 18.957 -17.755 1.617 1.00 37.25 104 GLU A N 1
ATOM 830 C CA . GLU A 1 104 ? 19.981 -18.779 1.518 1.00 37.25 104 GLU A CA 1
ATOM 831 C C . GLU A 1 104 ? 20.089 -19.144 0.027 1.00 37.25 104 GLU A C 1
ATOM 833 O O . GLU A 1 104 ? 19.353 -19.969 -0.510 1.00 37.25 104 GLU A O 1
ATOM 838 N N . PHE A 1 105 ? 20.937 -18.416 -0.699 1.00 35.56 105 PHE A N 1
ATOM 839 C CA . PHE A 1 105 ? 21.605 -18.955 -1.863 1.00 35.56 105 PHE A CA 1
ATOM 840 C C . PHE A 1 105 ? 22.623 -19.920 -1.264 1.00 35.56 105 PHE A C 1
ATOM 842 O O . PHE A 1 105 ? 23.736 -19.521 -0.935 1.00 35.56 105 PHE A O 1
ATOM 849 N N . GLU A 1 106 ? 22.209 -21.167 -1.037 1.00 37.28 106 GLU A N 1
ATOM 850 C CA . GLU A 1 106 ? 23.168 -22.263 -0.986 1.00 37.28 106 GLU A CA 1
ATOM 851 C C . GLU A 1 106 ? 23.929 -22.219 -2.317 1.00 37.28 106 GLU A C 1
ATOM 853 O O . GLU A 1 106 ? 23.391 -22.500 -3.392 1.00 37.28 106 GLU A O 1
ATOM 858 N N . GLU A 1 107 ? 25.170 -21.740 -2.240 1.00 41.06 107 GLU A N 1
ATOM 859 C CA . GLU A 1 107 ? 26.224 -22.070 -3.183 1.00 41.06 107 GLU A CA 1
ATOM 860 C C . GLU A 1 107 ? 26.331 -23.599 -3.207 1.00 41.06 107 GLU A C 1
ATOM 862 O O . GLU A 1 107 ? 26.939 -24.206 -2.329 1.00 41.06 107 GLU A O 1
ATOM 867 N N . GLU A 1 108 ? 25.716 -24.237 -4.203 1.00 37.34 108 GLU A N 1
ATOM 868 C CA . GLU A 1 108 ? 26.145 -25.568 -4.627 1.00 37.34 108 GLU A CA 1
ATOM 869 C C . GLU A 1 108 ? 27.518 -25.382 -5.301 1.00 37.34 108 GLU A C 1
ATOM 871 O O . GLU A 1 108 ? 27.629 -25.108 -6.500 1.00 37.34 108 GLU A O 1
ATOM 876 N N . GLU A 1 109 ? 28.574 -25.435 -4.481 1.00 42.78 109 GLU A N 1
ATOM 877 C CA . GLU A 1 109 ? 29.919 -25.814 -4.910 1.00 42.78 109 GLU A CA 1
ATOM 878 C C . GLU A 1 109 ? 29.838 -27.224 -5.514 1.00 42.78 109 GLU A C 1
ATOM 880 O O . GLU A 1 109 ? 29.983 -28.229 -4.820 1.00 42.78 109 GLU A O 1
ATOM 885 N N . ASP A 1 110 ? 29.611 -27.310 -6.824 1.00 39.16 110 ASP A N 1
ATOM 886 C CA . ASP A 1 110 ? 29.938 -28.521 -7.575 1.00 39.16 110 ASP A CA 1
ATOM 887 C C . ASP A 1 110 ? 31.463 -28.542 -7.781 1.00 39.16 110 ASP A C 1
ATOM 889 O O . ASP A 1 110 ? 32.013 -27.973 -8.729 1.00 39.16 110 ASP A O 1
ATOM 893 N N . GLU A 1 111 ? 32.140 -29.154 -6.807 1.00 46.44 111 GLU A N 1
ATOM 894 C CA . GLU A 1 111 ? 33.494 -29.704 -6.907 1.00 46.44 111 GLU A CA 1
ATOM 895 C C . GLU A 1 111 ? 33.680 -30.464 -8.235 1.00 46.44 111 GLU A C 1
ATOM 897 O O . GLU A 1 111 ? 33.026 -31.483 -8.463 1.00 46.44 111 GLU A O 1
ATOM 902 N N . TYR A 1 112 ? 34.635 -30.032 -9.068 1.00 44.50 112 TYR A N 1
ATOM 903 C CA . TYR A 1 112 ? 35.286 -30.875 -10.084 1.00 44.50 112 TYR A CA 1
ATOM 904 C C . TYR A 1 112 ? 36.775 -30.552 -10.222 1.00 44.50 112 TYR A C 1
ATOM 906 O O . TYR A 1 112 ? 37.127 -29.355 -10.342 1.00 44.50 112 TYR A O 1
#

pLDDT: mean 78.97, std 18.63, range [35.56, 93.38]

Sequence (112 aa):
MDFRYILRIHISEEAAKEILNNGKIQKQASEVKNKLYYDNALVIESEPGYDVDEDLIMMVITAYGKPAKAEGYLVVNGKERKVFDGMLDPRKPLSIHQTETEQEFEEEEDEY

Secondary structure (DSSP, 8-state):
--EEEEEEEE--HHHHHHHHT-HHHHHHHHHTTEEEEEESEEEEEEPTT-PPPHHHHHHHHHHH-S-EEEEEEEEETTEEEEEEEEEEBTTBTT------------------

Foldseek 3Di:
DFKKKKKFWQDDPVLLVQQVPPPVLCVVCVVQQWDWDDDNTTMIIHGGPGYDDLVSVLSSQVSSVAKTWMWMWMADPNDIDTPDTGIQGNVCNPPPPVPDPPPPPPPPPPDD